Protein AF-A0A4W5KU60-F1 (afdb_monomer_lite)

Structure (mmCIF, N/CA/C/O backbone):
data_AF-A0A4W5KU60-F1
#
_entry.id   AF-A0A4W5KU60-F1
#
loop_
_atom_site.group_PDB
_atom_site.id
_atom_site.type_symbol
_atom_site.label_atom_id
_atom_site.label_alt_id
_atom_site.label_comp_id
_atom_site.label_asym_id
_atom_site.label_entity_id
_atom_site.label_seq_id
_atom_site.pdbx_PDB_ins_code
_atom_site.Cartn_x
_atom_site.Cartn_y
_atom_site.Cartn_z
_atom_site.occupancy
_atom_site.B_iso_or_equiv
_atom_site.auth_seq_id
_atom_site.auth_comp_id
_atom_site.auth_asym_id
_atom_site.auth_atom_id
_atom_site.pdbx_PDB_model_num
ATOM 1 N N . MET A 1 1 ? 4.172 -3.490 6.332 1.00 83.25 1 MET A N 1
ATOM 2 C CA . MET A 1 1 ? 3.988 -4.500 5.262 1.00 83.25 1 MET A CA 1
ATOM 3 C C . MET A 1 1 ? 3.563 -3.880 3.931 1.00 83.25 1 MET A C 1
ATOM 5 O O . MET A 1 1 ? 4.315 -4.035 2.981 1.00 83.25 1 MET A O 1
ATOM 9 N N . ALA A 1 2 ? 2.456 -3.124 3.850 1.00 94.06 2 ALA A N 1
ATOM 10 C CA . ALA A 1 2 ? 2.002 -2.484 2.600 1.00 94.06 2 ALA A CA 1
ATOM 11 C C . ALA A 1 2 ? 3.080 -1.632 1.898 1.00 94.06 2 ALA A C 1
ATOM 13 O O . ALA A 1 2 ? 3.317 -1.804 0.709 1.00 94.06 2 ALA A O 1
ATOM 14 N N . GLY A 1 3 ? 3.812 -0.795 2.645 1.00 94.88 3 GLY A N 1
ATOM 15 C CA . GLY A 1 3 ? 4.898 0.020 2.080 1.00 94.88 3 GLY A CA 1
ATOM 16 C C . GLY A 1 3 ? 6.063 -0.793 1.495 1.00 94.88 3 GLY A C 1
ATOM 17 O O . GLY A 1 3 ? 6.658 -0.389 0.504 1.00 94.88 3 GLY A O 1
ATOM 18 N N . ILE A 1 4 ? 6.357 -1.976 2.045 1.00 96.12 4 ILE A N 1
ATOM 19 C CA . ILE A 1 4 ? 7.393 -2.864 1.490 1.00 96.12 4 ILE A CA 1
ATOM 20 C C . ILE A 1 4 ? 6.915 -3.435 0.150 1.00 96.12 4 ILE A C 1
ATOM 22 O O . ILE A 1 4 ? 7.642 -3.363 -0.839 1.00 96.12 4 ILE A O 1
ATOM 26 N N . ALA A 1 5 ? 5.676 -3.939 0.098 1.00 95.81 5 ALA A N 1
ATOM 27 C CA . ALA A 1 5 ? 5.070 -4.428 -1.141 1.00 95.81 5 ALA A CA 1
ATOM 28 C C . ALA A 1 5 ? 4.993 -3.324 -2.211 1.00 95.81 5 ALA A C 1
ATOM 30 O O . ALA A 1 5 ? 5.322 -3.561 -3.372 1.00 95.81 5 ALA A O 1
ATOM 31 N N . GLN A 1 6 ? 4.651 -2.099 -1.802 1.00 96.75 6 GLN A N 1
ATOM 32 C CA . GLN A 1 6 ? 4.605 -0.937 -2.682 1.00 96.75 6 GLN A CA 1
ATOM 33 C C . GLN A 1 6 ? 5.978 -0.619 -3.274 1.00 96.75 6 GLN A C 1
ATOM 35 O O . GLN A 1 6 ? 6.086 -0.457 -4.483 1.00 96.75 6 GLN A O 1
ATOM 40 N N . VAL A 1 7 ? 7.037 -0.560 -2.463 1.00 95.88 7 VAL A N 1
ATOM 41 C CA . VAL A 1 7 ? 8.388 -0.257 -2.963 1.00 95.88 7 VAL A CA 1
ATOM 42 C C . VAL A 1 7 ? 8.873 -1.321 -3.952 1.00 95.88 7 VAL A C 1
ATOM 44 O O . VAL A 1 7 ? 9.493 -0.974 -4.957 1.00 95.88 7 VAL A O 1
ATOM 47 N N . ILE A 1 8 ? 8.573 -2.600 -3.712 1.00 96.25 8 ILE A N 1
ATOM 48 C CA . ILE A 1 8 ? 8.905 -3.688 -4.646 1.00 96.25 8 ILE A CA 1
ATOM 49 C C . ILE A 1 8 ? 8.153 -3.506 -5.972 1.00 96.25 8 ILE A C 1
ATOM 51 O O . ILE A 1 8 ? 8.772 -3.530 -7.037 1.00 96.25 8 ILE A O 1
ATOM 55 N N . TYR A 1 9 ? 6.841 -3.262 -5.912 1.00 96.12 9 TYR A N 1
ATOM 56 C CA . TYR A 1 9 ? 6.009 -3.054 -7.097 1.00 96.12 9 TYR A CA 1
ATOM 57 C C . TYR A 1 9 ? 6.409 -1.797 -7.888 1.00 96.12 9 TYR A C 1
ATOM 59 O O . TYR A 1 9 ? 6.516 -1.833 -9.110 1.00 96.12 9 TYR A O 1
ATOM 67 N N . VAL A 1 10 ? 6.728 -0.693 -7.209 1.00 97.38 10 VAL A N 1
ATOM 68 C CA . VAL A 1 10 ? 7.198 0.542 -7.856 1.00 97.38 10 VAL A CA 1
ATOM 69 C C . VAL A 1 10 ? 8.527 0.314 -8.574 1.00 97.38 10 VAL A C 1
ATOM 71 O O . V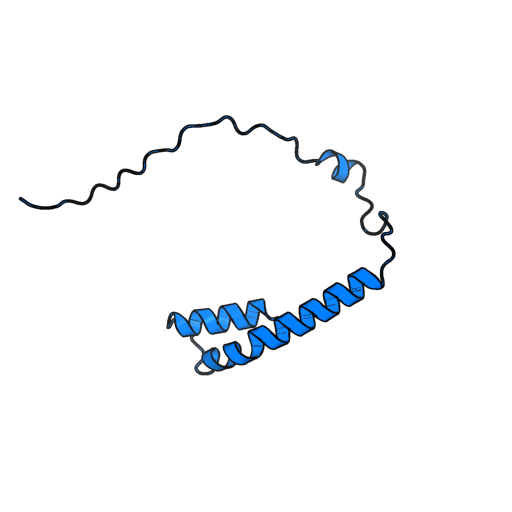AL A 1 10 ? 8.685 0.753 -9.710 1.00 97.38 10 VAL A O 1
ATOM 74 N N . ARG A 1 11 ? 9.473 -0.423 -7.975 1.00 96.50 11 ARG A N 1
ATOM 75 C CA . ARG A 1 11 ? 10.718 -0.786 -8.674 1.00 96.50 11 ARG A CA 1
ATOM 76 C C . ARG A 1 11 ? 10.456 -1.624 -9.921 1.00 96.50 11 ARG A C 1
ATOM 78 O O . ARG A 1 11 ? 11.177 -1.454 -10.899 1.00 96.50 11 ARG A O 1
ATOM 85 N N . HIS A 1 12 ? 9.438 -2.486 -9.905 1.00 96.25 12 HIS A N 1
ATOM 86 C CA . HIS A 1 12 ? 9.025 -3.235 -11.090 1.00 96.25 12 HIS A CA 1
ATOM 87 C C . HIS A 1 12 ? 8.529 -2.308 -12.206 1.00 96.25 12 HIS A C 1
ATOM 89 O O . HIS A 1 12 ? 9.001 -2.433 -13.332 1.00 96.25 12 HIS A 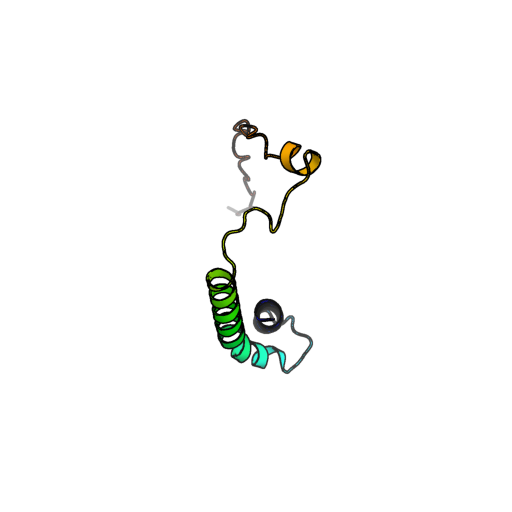O 1
ATOM 95 N N . LEU A 1 13 ? 7.671 -1.332 -11.889 1.00 96.31 13 LEU A N 1
ATOM 96 C CA . LEU A 1 13 ? 7.202 -0.334 -12.862 1.00 96.31 13 LEU A CA 1
ATOM 97 C C . LEU A 1 13 ? 8.343 0.515 -13.444 1.00 96.31 13 LEU A C 1
ATOM 99 O O . LEU A 1 13 ? 8.294 0.896 -14.607 1.00 96.31 13 LEU A O 1
ATOM 103 N N . LEU A 1 14 ? 9.383 0.780 -12.650 1.00 96.81 14 LEU A N 1
ATOM 104 C CA . LEU A 1 14 ? 10.586 1.501 -13.081 1.00 96.81 14 LEU A CA 1
ATOM 105 C C . LEU A 1 14 ? 11.604 0.619 -13.828 1.00 96.81 14 LEU A C 1
ATOM 107 O O . LEU A 1 14 ? 12.681 1.101 -14.171 1.00 96.81 14 LEU A O 1
ATOM 111 N N . GLY A 1 15 ? 11.323 -0.673 -14.029 1.00 94.75 15 GLY A N 1
ATOM 112 C CA . GLY A 1 15 ? 12.257 -1.610 -14.663 1.00 94.75 15 GLY A CA 1
ATOM 113 C C . GLY A 1 15 ? 13.505 -1.928 -13.827 1.00 94.75 15 GLY A C 1
ATOM 114 O O . GLY A 1 15 ? 14.450 -2.517 -14.339 1.00 94.75 15 GLY A O 1
ATOM 115 N N . ASN A 1 16 ? 13.518 -1.568 -12.539 1.00 94.69 16 ASN A N 1
ATOM 116 C CA . ASN A 1 16 ? 14.635 -1.760 -11.603 1.00 94.69 16 ASN A CA 1
ATOM 117 C C . ASN A 1 16 ? 14.332 -2.839 -10.542 1.00 94.69 16 ASN A C 1
ATOM 119 O O . ASN A 1 16 ? 14.811 -2.791 -9.405 1.00 94.69 16 ASN A O 1
ATOM 123 N N . ALA A 1 17 ? 13.462 -3.791 -10.871 1.00 93.25 17 ALA A N 1
ATOM 124 C CA . ALA A 1 17 ? 13.209 -4.947 -10.023 1.00 93.25 17 ALA A CA 1
ATOM 125 C C . ALA A 1 17 ? 14.081 -6.124 -10.465 1.00 93.25 17 ALA A C 1
ATOM 127 O O . ALA A 1 17 ? 13.982 -6.581 -11.599 1.00 93.25 17 ALA A O 1
ATOM 128 N N . SER A 1 18 ? 14.888 -6.659 -9.547 1.00 88.69 18 SER A N 1
ATOM 129 C CA . SER A 1 18 ? 15.695 -7.861 -9.802 1.00 88.69 18 SER A CA 1
ATOM 130 C C . SER A 1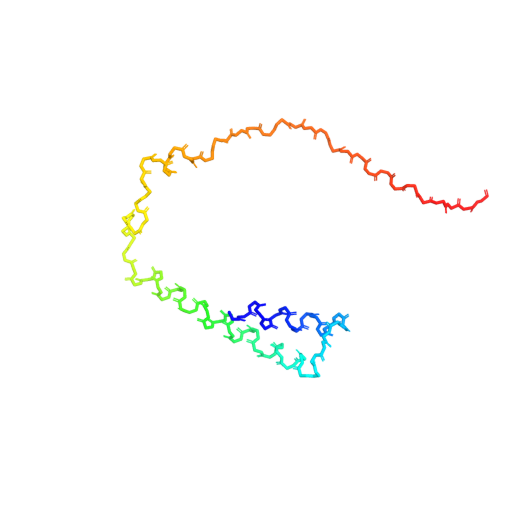 18 ? 14.873 -9.153 -9.789 1.00 88.69 18 SER A C 1
ATOM 132 O O . SER A 1 18 ? 15.312 -10.164 -10.326 1.00 88.69 18 SER A O 1
ATOM 134 N N . ALA A 1 19 ? 13.697 -9.143 -9.152 1.00 90.44 19 ALA A N 1
ATOM 135 C CA . ALA A 1 19 ? 12.859 -10.325 -8.994 1.00 90.44 19 ALA A CA 1
ATOM 136 C C . ALA A 1 19 ? 11.748 -10.373 -10.066 1.00 90.44 19 ALA A C 1
ATOM 138 O O . ALA A 1 19 ? 11.008 -9.395 -10.212 1.00 90.44 19 ALA A O 1
ATOM 139 N N . PRO A 1 20 ? 11.560 -11.506 -10.773 1.00 91.38 20 PRO A N 1
ATOM 140 C CA . PRO A 1 20 ? 10.574 -11.627 -11.854 1.00 91.38 20 PRO A CA 1
ATOM 141 C C . PRO A 1 20 ? 9.123 -11.570 -11.356 1.00 91.38 20 PRO A C 1
ATOM 143 O O . PRO A 1 20 ? 8.215 -11.228 -12.107 1.00 91.38 20 PRO A O 1
ATOM 146 N N . ASN A 1 21 ? 8.894 -11.869 -10.077 1.00 95.12 21 ASN A N 1
ATOM 147 C CA . ASN A 1 21 ? 7.583 -11.807 -9.439 1.00 95.12 21 ASN A CA 1
ATOM 148 C C . ASN A 1 21 ? 7.271 -10.439 -8.807 1.00 95.12 21 ASN A C 1
ATOM 150 O O . ASN A 1 21 ? 6.244 -10.303 -8.147 1.00 95.12 21 ASN A O 1
ATOM 154 N N . ALA A 1 22 ? 8.119 -9.419 -8.984 1.00 95.19 22 ALA A N 1
ATOM 155 C CA . ALA A 1 22 ? 7.910 -8.105 -8.370 1.00 95.19 22 ALA A CA 1
ATOM 156 C C . ALA A 1 22 ? 6.592 -7.428 -8.807 1.00 95.19 22 ALA A C 1
ATOM 158 O O . ALA A 1 22 ? 6.012 -6.666 -8.035 1.00 95.19 22 ALA A O 1
ATOM 159 N N . SER A 1 23 ? 6.066 -7.770 -9.989 1.00 95.62 23 SER A N 1
ATOM 160 C CA . SER A 1 23 ? 4.741 -7.349 -10.467 1.00 95.62 23 SER A CA 1
ATOM 161 C C . SER A 1 23 ? 3.590 -7.821 -9.571 1.00 95.62 23 SER A C 1
ATOM 163 O O . SER A 1 23 ? 2.603 -7.108 -9.394 1.00 95.62 23 SER A O 1
ATOM 165 N N . GLN A 1 24 ? 3.722 -9.000 -8.958 1.00 97.00 24 GLN A N 1
ATOM 166 C CA . GLN A 1 24 ? 2.667 -9.627 -8.158 1.00 97.00 24 GLN A CA 1
ATOM 167 C C . GLN A 1 24 ? 2.420 -8.876 -6.844 1.00 97.00 24 GLN A C 1
ATOM 169 O O . GLN A 1 24 ? 1.304 -8.888 -6.328 1.00 97.00 24 GLN A O 1
ATOM 174 N N . PHE A 1 25 ? 3.428 -8.159 -6.333 1.00 96.19 25 PHE A N 1
ATOM 175 C CA . PHE A 1 25 ? 3.313 -7.391 -5.091 1.00 96.19 25 PHE A CA 1
ATOM 176 C C . PHE A 1 25 ? 2.308 -6.239 -5.190 1.00 96.19 25 PHE A C 1
ATOM 178 O O . PHE A 1 25 ? 1.759 -5.850 -4.160 1.00 96.19 25 PHE A O 1
ATOM 185 N N . GLY A 1 26 ? 2.003 -5.746 -6.399 1.00 95.00 26 GLY A N 1
ATOM 186 C CA . GLY A 1 26 ? 0.966 -4.733 -6.617 1.00 95.00 26 GLY A CA 1
ATOM 187 C C . GLY A 1 26 ? -0.409 -5.175 -6.107 1.00 95.00 26 GLY A C 1
ATOM 188 O O . GLY A 1 26 ? -1.118 -4.383 -5.495 1.00 95.00 26 GLY A O 1
ATOM 189 N N . GLN A 1 27 ? -0.729 -6.468 -6.240 1.00 97.19 27 GLN A N 1
ATOM 190 C CA . GLN A 1 27 ? -1.998 -7.049 -5.779 1.00 97.19 27 GLN A CA 1
ATOM 191 C C . GLN A 1 27 ? -2.103 -7.134 -4.249 1.00 97.19 27 GLN A C 1
ATOM 193 O O . GLN A 1 27 ? -3.187 -7.307 -3.703 1.00 97.19 27 GLN A O 1
ATOM 198 N N . SER A 1 28 ? -0.980 -7.028 -3.533 1.00 96.62 28 SER A N 1
ATOM 199 C CA . SER A 1 28 ? -0.948 -7.103 -2.068 1.00 96.62 28 SER A CA 1
ATOM 200 C C . SER A 1 28 ? -0.971 -5.733 -1.387 1.00 96.62 28 SER A C 1
ATOM 202 O O . SER A 1 28 ? -1.226 -5.673 -0.187 1.00 96.62 28 SER A O 1
ATOM 204 N N . VAL A 1 29 ? -0.702 -4.635 -2.106 1.00 96.38 29 VAL A N 1
ATOM 205 C CA . VAL A 1 29 ? -0.542 -3.300 -1.497 1.00 96.38 29 VAL A CA 1
ATOM 206 C C . VAL A 1 29 ? -1.830 -2.832 -0.825 1.00 96.38 29 VAL A C 1
ATOM 208 O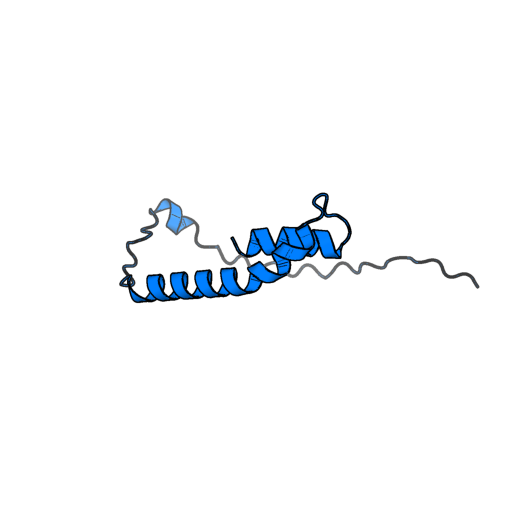 O . VAL A 1 29 ? -1.812 -2.500 0.360 1.00 96.38 29 VAL A O 1
ATOM 211 N N . GLU A 1 30 ? -2.938 -2.827 -1.564 1.00 97.25 30 GLU A N 1
ATOM 212 C CA . GLU A 1 30 ? -4.225 -2.340 -1.066 1.00 97.25 30 GLU A CA 1
ATOM 213 C C . GLU A 1 30 ? -4.781 -3.202 0.082 1.00 97.25 30 GLU A C 1
ATOM 215 O O . GLU A 1 30 ? -5.056 -2.634 1.143 1.00 97.25 30 GLU A O 1
ATOM 220 N N . PRO A 1 31 ? -4.858 -4.545 -0.025 1.00 97.75 31 PRO A N 1
ATOM 221 C CA . PRO A 1 31 ? -5.333 -5.375 1.083 1.00 97.75 31 PRO A CA 1
ATOM 222 C C . PRO A 1 31 ? -4.502 -5.197 2.360 1.00 97.75 31 PRO A C 1
ATOM 224 O O . PRO A 1 31 ? -5.046 -5.087 3.458 1.00 97.75 31 PRO A O 1
ATOM 227 N N . LEU A 1 32 ? -3.171 -5.107 2.233 1.00 97.81 32 LEU A N 1
ATOM 228 C CA . LEU A 1 32 ? -2.293 -4.881 3.383 1.00 97.81 32 LEU A CA 1
ATOM 229 C C . LEU A 1 32 ? -2.486 -3.491 4.001 1.00 97.81 32 LEU A C 1
ATOM 231 O O . LEU A 1 32 ? -2.337 -3.346 5.216 1.00 97.81 32 LEU A O 1
ATOM 235 N N . ALA A 1 33 ? -2.788 -2.472 3.193 1.00 97.50 33 ALA A N 1
ATOM 236 C CA . ALA A 1 33 ? -3.084 -1.131 3.686 1.00 97.50 33 ALA A CA 1
ATOM 237 C C . ALA A 1 33 ? -4.420 -1.100 4.442 1.00 97.50 33 ALA A C 1
ATOM 239 O O . ALA A 1 33 ? -4.484 -0.544 5.536 1.00 97.50 33 ALA A O 1
ATOM 240 N N . GLN A 1 34 ? -5.451 -1.761 3.911 1.00 98.19 34 GLN A N 1
ATOM 241 C CA . GLN A 1 34 ? -6.768 -1.857 4.545 1.00 98.19 34 GLN A CA 1
ATOM 242 C C . GLN A 1 34 ? -6.709 -2.599 5.886 1.00 98.19 34 GLN A C 1
ATOM 244 O O . GLN A 1 34 ? -7.229 -2.102 6.882 1.00 98.19 34 GLN A O 1
ATOM 249 N N . VAL A 1 35 ? -6.025 -3.747 5.951 1.00 97.44 35 VAL A N 1
ATOM 250 C CA . VAL A 1 35 ? -5.832 -4.478 7.217 1.00 97.44 35 VAL A CA 1
ATOM 251 C C . VAL A 1 35 ? -5.052 -3.626 8.222 1.00 97.44 35 VAL A C 1
ATOM 253 O O . VAL A 1 35 ? -5.424 -3.554 9.391 1.00 97.44 35 VAL A O 1
ATOM 256 N N . GLY A 1 36 ? -4.001 -2.932 7.771 1.00 95.81 36 GLY A N 1
ATOM 257 C CA . GLY A 1 36 ? -3.248 -2.003 8.615 1.00 95.81 36 GLY A CA 1
ATOM 258 C C . GLY A 1 36 ? -4.120 -0.882 9.189 1.00 95.81 36 GLY A C 1
ATOM 259 O O . GLY A 1 36 ? -4.010 -0.579 10.376 1.00 95.81 36 GLY A O 1
ATOM 260 N N . LEU A 1 37 ? -5.017 -0.317 8.376 1.00 95.75 37 LEU A N 1
ATOM 261 C CA . LEU A 1 37 ? -5.974 0.702 8.805 1.00 95.75 37 LEU A CA 1
ATOM 262 C C . LEU A 1 37 ? -6.959 0.154 9.844 1.00 95.75 37 LEU A C 1
ATOM 264 O O . LEU A 1 37 ? -7.120 0.759 10.898 1.00 95.75 37 LEU A O 1
ATOM 268 N N . GLN A 1 38 ? -7.559 -1.013 9.597 1.00 95.88 38 GLN A N 1
ATOM 269 C CA . GLN A 1 38 ? -8.489 -1.638 10.544 1.00 95.88 38 GLN A CA 1
ATOM 270 C C . GLN A 1 38 ? -7.834 -1.905 11.905 1.00 95.88 38 GLN A C 1
ATOM 272 O O . GLN A 1 38 ? -8.446 -1.664 12.948 1.00 95.88 38 GLN A O 1
ATOM 277 N N . ILE A 1 39 ? -6.579 -2.368 11.911 1.00 94.25 39 ILE A N 1
ATOM 278 C CA . ILE A 1 39 ? -5.808 -2.572 13.144 1.00 94.25 39 ILE A CA 1
ATOM 279 C C . ILE A 1 39 ? -5.569 -1.234 13.850 1.00 94.25 39 ILE A C 1
ATOM 281 O O . ILE A 1 39 ? -5.803 -1.135 15.054 1.00 94.25 39 ILE A O 1
ATOM 285 N N . ALA A 1 40 ? -5.135 -0.205 13.118 1.00 91.00 40 ALA A N 1
ATOM 286 C CA . ALA A 1 40 ? -4.886 1.119 13.681 1.00 91.00 40 ALA A CA 1
ATOM 287 C C . ALA A 1 40 ? -6.153 1.716 14.312 1.00 91.00 40 ALA A C 1
ATOM 289 O O . ALA A 1 40 ? -6.118 2.138 15.465 1.00 91.00 40 ALA A O 1
ATOM 290 N N . GLU A 1 41 ? -7.285 1.672 13.607 1.00 91.62 41 GLU A N 1
ATOM 291 C CA . GLU A 1 41 ? -8.575 2.135 14.126 1.00 91.62 41 GLU A CA 1
ATOM 292 C C . GLU A 1 41 ? -9.029 1.341 15.355 1.00 91.62 41 GLU A C 1
ATOM 294 O O . GLU A 1 41 ? -9.537 1.923 16.315 1.00 91.62 41 GLU A O 1
ATOM 299 N N . SER A 1 42 ? -8.830 0.020 15.350 1.00 90.12 42 SER A N 1
ATOM 300 C CA . SER A 1 42 ? -9.177 -0.840 16.488 1.00 90.12 42 SER A CA 1
ATOM 301 C C . SER A 1 42 ? -8.361 -0.477 17.729 1.00 90.12 42 SER A C 1
ATOM 303 O O . SER A 1 42 ? -8.928 -0.331 18.810 1.00 90.12 42 SER A O 1
ATOM 305 N N . LEU A 1 43 ? -7.053 -0.249 17.568 1.00 85.44 43 LEU A N 1
ATOM 306 C CA . LEU A 1 43 ? -6.167 0.194 18.648 1.00 85.44 43 LEU A CA 1
ATOM 307 C C . LEU A 1 43 ? -6.537 1.592 19.158 1.00 85.44 43 LEU A C 1
ATOM 309 O O . LEU A 1 43 ? -6.553 1.819 20.367 1.00 85.44 43 LEU A O 1
ATOM 313 N N . SER A 1 44 ? -6.880 2.519 18.259 1.00 80.06 44 SER A N 1
ATOM 314 C CA . SER A 1 44 ? -7.330 3.865 18.634 1.00 80.06 44 SER A CA 1
ATOM 315 C C . SER A 1 44 ? -8.644 3.863 19.418 1.00 80.06 44 SER A C 1
ATOM 317 O O . SER A 1 44 ? -8.860 4.762 20.224 1.00 80.06 44 SER A O 1
ATOM 319 N N . ARG A 1 45 ? -9.521 2.873 19.203 1.00 76.50 45 ARG A N 1
ATOM 320 C CA . ARG A 1 45 ? -10.781 2.726 19.952 1.00 76.50 45 ARG A CA 1
ATOM 321 C C . ARG A 1 45 ? -10.613 1.972 21.272 1.00 76.50 45 ARG A C 1
ATOM 323 O O . ARG A 1 45 ? -11.383 2.217 22.194 1.00 76.50 45 ARG A O 1
ATOM 330 N N . SER A 1 46 ? -9.654 1.048 21.369 1.00 63.84 46 SER A N 1
ATOM 331 C CA . SER A 1 46 ? -9.470 0.203 22.558 1.00 63.84 46 SER A CA 1
ATOM 332 C C . SER A 1 46 ? -8.625 0.842 23.658 1.00 63.84 46 SER A C 1
ATOM 334 O O . SER A 1 46 ? -8.697 0.413 24.805 1.00 63.84 46 SER A O 1
ATOM 336 N N . VAL A 1 47 ? -7.786 1.819 23.319 1.00 62.66 47 VAL A N 1
ATOM 337 C CA . VAL A 1 47 ? -6.928 2.512 24.282 1.00 62.66 47 VAL A CA 1
ATOM 338 C C . VAL A 1 47 ? -7.680 3.755 24.771 1.00 62.66 47 VAL A C 1
ATOM 340 O O . VAL A 1 47 ? -7.922 4.655 23.963 1.00 62.66 47 VAL A O 1
ATOM 343 N N . PRO A 1 48 ? -8.061 3.855 26.064 1.00 61.81 48 PRO A N 1
ATOM 344 C CA . PRO A 1 48 ? -8.425 5.146 26.635 1.00 61.81 48 PRO A CA 1
ATOM 345 C C . PRO A 1 48 ? -7.281 6.107 26.336 1.00 61.81 48 PRO A C 1
ATOM 347 O O . PRO A 1 48 ? -6.124 5.694 26.407 1.00 61.81 48 PRO A O 1
ATOM 350 N N . ALA A 1 49 ? -7.572 7.362 26.000 1.00 63.28 49 ALA A N 1
ATOM 351 C CA . ALA A 1 49 ? -6.555 8.394 25.819 1.00 63.28 49 ALA A CA 1
ATOM 352 C C . ALA A 1 49 ? -5.877 8.727 27.165 1.00 63.28 49 ALA A C 1
ATOM 354 O O . ALA A 1 49 ? -5.970 9.837 27.681 1.00 63.28 49 ALA A O 1
ATOM 355 N N . ASP A 1 50 ? -5.211 7.749 27.771 1.00 60.09 50 ASP A N 1
ATOM 356 C CA . ASP A 1 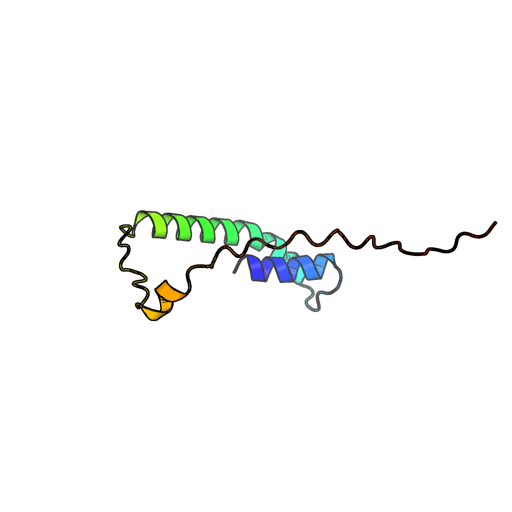50 ? -4.322 7.933 28.889 1.00 60.09 50 ASP A CA 1
ATOM 357 C C . ASP A 1 50 ? -3.095 8.640 28.327 1.00 60.09 50 ASP A C 1
ATOM 359 O O . ASP A 1 50 ? -2.186 8.033 27.756 1.00 60.09 50 ASP A O 1
ATOM 363 N N . ALA A 1 51 ? -3.045 9.955 28.537 1.00 57.56 51 ALA A N 1
ATOM 364 C CA . ALA A 1 51 ? -1.891 10.814 28.261 1.00 57.56 51 ALA A CA 1
ATOM 365 C C . ALA A 1 51 ? -0.593 10.352 28.969 1.00 57.56 51 ALA A C 1
ATOM 367 O O . ALA A 1 51 ? 0.458 10.975 28.845 1.00 57.56 51 ALA A O 1
ATOM 368 N N . ARG A 1 52 ? -0.659 9.251 29.726 1.00 59.12 52 ARG A N 1
ATOM 369 C CA . ARG A 1 52 ? 0.442 8.583 30.414 1.00 59.12 52 ARG A CA 1
ATOM 370 C C . ARG A 1 52 ? 1.154 7.521 29.577 1.00 59.12 52 ARG A C 1
ATOM 372 O O . ARG A 1 52 ? 2.236 7.111 29.987 1.00 59.12 52 ARG A O 1
ATOM 379 N N . LEU A 1 53 ? 0.608 7.097 28.428 1.00 62.78 53 LEU A N 1
ATOM 380 C CA . LEU A 1 53 ? 1.241 6.065 27.587 1.00 62.78 53 LEU A CA 1
ATOM 381 C C . LEU A 1 53 ? 2.636 6.490 27.093 1.00 62.78 53 LEU A C 1
ATOM 383 O O . LEU A 1 53 ? 3.528 5.661 26.939 1.00 62.78 53 LEU A O 1
ATOM 387 N N . PHE A 1 54 ? 2.828 7.798 26.916 1.00 66.69 54 PHE A N 1
ATOM 388 C CA . PHE A 1 54 ? 4.115 8.425 26.638 1.00 66.69 54 PHE A CA 1
ATOM 389 C C . PHE A 1 54 ? 4.320 9.609 27.579 1.00 66.69 54 PHE A C 1
ATOM 391 O O . PHE A 1 54 ? 4.298 10.767 27.160 1.00 66.69 54 PHE A O 1
ATOM 398 N N . LEU A 1 55 ? 4.508 9.335 28.872 1.00 66.81 55 LEU A N 1
ATOM 399 C CA . LEU A 1 55 ? 4.924 10.377 29.804 1.00 66.81 55 LEU A CA 1
ATOM 400 C C . LEU A 1 55 ? 6.362 10.795 29.458 1.00 66.81 55 LEU A C 1
ATOM 402 O O . LEU A 1 55 ? 7.335 10.168 29.878 1.00 66.81 55 LEU A O 1
ATOM 406 N N . GLN A 1 56 ? 6.504 11.834 28.636 1.00 70.94 56 GLN A N 1
ATOM 407 C CA . GLN A 1 56 ? 7.806 12.434 28.383 1.00 70.94 56 GLN A CA 1
ATOM 408 C C . GLN A 1 56 ? 8.377 12.925 29.712 1.00 70.94 56 GLN A C 1
ATOM 410 O O . GLN A 1 56 ? 7.724 13.652 30.461 1.00 70.94 56 GLN A O 1
ATOM 415 N N . THR A 1 57 ? 9.613 12.533 30.010 1.00 73.75 57 THR A N 1
ATOM 416 C CA . THR A 1 57 ? 10.332 13.088 31.158 1.00 73.75 57 THR A CA 1
ATOM 417 C C . THR A 1 57 ? 10.515 14.594 30.960 1.00 73.75 57 THR A C 1
ATOM 419 O O . THR A 1 57 ? 10.442 15.095 29.836 1.00 73.75 57 THR A O 1
ATOM 422 N N . ALA A 1 58 ? 10.817 15.331 32.030 1.00 68.62 58 ALA A N 1
ATOM 423 C CA . ALA A 1 58 ? 11.070 16.772 31.944 1.00 68.62 58 ALA A CA 1
ATOM 424 C C . ALA A 1 58 ? 12.096 17.147 30.846 1.00 68.62 58 ALA A C 1
ATOM 426 O O . ALA A 1 58 ? 11.969 18.189 30.209 1.00 68.62 58 ALA A O 1
ATOM 427 N N . LYS A 1 59 ? 13.064 16.263 30.551 1.00 72.25 59 LYS A N 1
ATOM 428 C CA . LYS A 1 59 ? 14.002 16.436 29.428 1.00 72.25 59 LYS A CA 1
ATOM 429 C C . LYS A 1 59 ? 13.350 16.342 28.043 1.00 72.25 59 LYS A C 1
ATOM 431 O O . LYS A 1 59 ? 13.769 17.064 27.148 1.00 72.25 59 LYS A O 1
ATOM 436 N N . GLY A 1 60 ? 12.359 15.471 27.854 1.00 69.69 60 GLY A N 1
ATOM 437 C CA . GLY A 1 60 ? 11.626 15.339 26.588 1.00 69.69 60 GLY A CA 1
ATOM 438 C C . GLY A 1 60 ? 10.669 16.507 26.330 1.00 69.69 60 GLY A C 1
ATOM 439 O O . GLY A 1 60 ? 10.532 16.942 25.193 1.00 69.69 60 GLY A O 1
ATOM 440 N N . GLN A 1 61 ? 10.082 17.067 27.392 1.00 63.66 61 GLN A N 1
ATOM 441 C CA . GLN A 1 61 ? 9.203 18.245 27.330 1.00 63.66 61 GLN A CA 1
ATOM 442 C C . GLN A 1 61 ? 9.958 19.541 26.999 1.00 63.66 61 GLN A C 1
ATOM 444 O O . GLN A 1 61 ? 9.422 20.418 26.326 1.00 63.66 61 GLN A O 1
ATOM 449 N N . ALA A 1 62 ? 11.218 19.656 27.431 1.00 63.78 62 ALA A N 1
ATOM 450 C CA . ALA A 1 62 ? 12.078 20.795 27.103 1.00 63.78 62 ALA A CA 1
ATOM 451 C C . ALA A 1 62 ? 12.403 20.898 25.597 1.00 63.78 62 ALA A C 1
ATOM 453 O O . ALA A 1 62 ? 12.868 21.938 25.140 1.00 63.78 62 ALA A O 1
ATOM 454 N N . HIS A 1 63 ? 12.129 19.837 24.831 1.00 51.69 63 HIS A N 1
ATOM 455 C CA . HIS A 1 63 ? 12.233 19.786 23.375 1.00 51.69 63 HIS A CA 1
ATOM 456 C C . HIS A 1 63 ? 10.870 20.008 22.693 1.00 51.69 63 HIS A C 1
ATOM 458 O O . HIS A 1 63 ? 10.572 19.416 21.657 1.00 51.69 63 HIS A O 1
ATOM 464 N N . ALA A 1 64 ? 10.018 20.876 23.248 1.00 54.41 64 ALA A N 1
ATOM 465 C CA . ALA A 1 64 ? 8.986 21.512 22.437 1.00 54.41 64 ALA A CA 1
ATOM 466 C C . ALA A 1 64 ? 9.680 22.198 21.243 1.00 54.41 64 ALA A C 1
ATOM 468 O O . ALA A 1 64 ? 10.729 22.821 21.445 1.00 54.41 64 ALA A O 1
ATOM 469 N N . PRO A 1 65 ? 9.159 22.095 20.006 1.00 48.62 65 PRO A N 1
ATOM 470 C CA . PRO A 1 65 ? 9.734 22.832 18.901 1.00 48.62 65 PRO A CA 1
ATOM 471 C C . PRO A 1 65 ? 9.564 24.306 19.242 1.00 48.62 65 PRO A C 1
ATOM 473 O O . PRO A 1 65 ? 8.456 24.842 19.202 1.00 48.62 65 PRO A O 1
ATOM 476 N N . LEU A 1 66 ? 10.662 24.955 19.629 1.00 51.50 66 LEU A N 1
ATOM 477 C CA . LEU A 1 66 ? 10.748 26.400 19.602 1.00 51.50 66 LEU A CA 1
ATOM 478 C C . LEU A 1 66 ? 10.361 26.776 18.179 1.00 51.50 66 LEU A C 1
ATOM 480 O O . LEU A 1 66 ? 11.075 26.443 17.232 1.00 51.50 66 LEU A O 1
ATOM 484 N N . GLY A 1 67 ? 9.186 27.388 18.039 1.00 52.38 67 GLY A N 1
ATOM 485 C CA . GLY A 1 67 ? 8.746 28.030 16.817 1.00 52.38 67 GLY A CA 1
ATOM 486 C C . GLY A 1 67 ? 9.737 29.132 16.494 1.00 52.38 67 GLY A C 1
ATOM 487 O O . GLY A 1 67 ? 9.520 30.297 16.813 1.00 52.38 67 GLY A O 1
ATOM 488 N N . HIS A 1 68 ? 10.860 28.756 15.896 1.00 47.19 68 HIS A N 1
ATOM 489 C CA . HIS A 1 68 ? 11.746 29.702 15.279 1.00 47.19 68 HIS A CA 1
ATOM 490 C C . HIS A 1 68 ? 11.069 30.052 13.966 1.00 47.19 68 HIS A C 1
ATOM 492 O O . HIS A 1 68 ? 11.057 29.258 13.025 1.00 47.19 68 HIS A O 1
ATOM 498 N N . ARG A 1 69 ? 10.447 31.237 13.943 1.00 48.69 69 ARG A N 1
ATOM 499 C CA . ARG A 1 69 ? 10.158 31.963 12.709 1.00 48.69 69 ARG A CA 1
ATOM 500 C C . ARG A 1 69 ? 11.351 31.756 11.784 1.00 48.69 69 ARG A C 1
ATOM 502 O O . ARG A 1 69 ? 12.459 32.205 12.088 1.00 48.69 69 ARG A O 1
ATOM 509 N N . VAL A 1 70 ? 11.132 31.009 10.710 1.00 42.75 70 VAL A N 1
ATOM 510 C CA . VAL A 1 70 ? 12.088 30.940 9.618 1.00 42.75 70 VAL A CA 1
ATOM 511 C C . VAL A 1 70 ? 12.110 32.356 9.066 1.00 42.75 70 VAL A C 1
ATOM 513 O O . VAL A 1 70 ? 11.078 32.884 8.655 1.00 42.75 70 VAL A O 1
ATOM 516 N N . HIS A 1 71 ? 13.257 33.011 9.199 1.00 37.34 71 HIS A N 1
ATOM 517 C CA . HIS A 1 71 ? 13.535 34.248 8.495 1.00 37.34 71 HIS A CA 1
ATOM 518 C C . HIS A 1 71 ? 13.282 33.954 7.015 1.00 37.34 71 HIS A C 1
ATOM 520 O O . HIS A 1 71 ? 13.850 33.006 6.476 1.00 37.34 71 HIS A O 1
ATOM 526 N N . GLU A 1 72 ? 12.375 34.704 6.399 1.00 48.03 72 GLU A N 1
ATOM 527 C CA . GLU A 1 72 ? 12.087 34.625 4.974 1.00 48.03 72 GLU A CA 1
ATOM 528 C C . GLU A 1 72 ? 13.368 34.993 4.216 1.00 48.03 72 GLU A C 1
ATOM 530 O O . GLU A 1 72 ? 13.697 36.162 4.040 1.00 48.03 72 GLU A O 1
ATOM 535 N N . THR A 1 73 ? 14.160 33.991 3.839 1.00 40.91 73 THR A N 1
ATOM 536 C CA . THR A 1 73 ? 15.227 34.159 2.858 1.00 40.91 73 THR A CA 1
ATOM 537 C C . THR A 1 73 ? 14.628 33.859 1.499 1.00 40.91 73 THR A C 1
ATOM 539 O O . THR A 1 73 ? 14.164 32.743 1.257 1.00 40.91 73 THR A O 1
ATOM 542 N N . ALA A 1 74 ? 14.608 34.898 0.666 1.00 43.06 74 ALA A N 1
ATOM 543 C CA . ALA A 1 74 ? 14.079 34.932 -0.688 1.00 43.06 74 ALA A CA 1
ATOM 544 C C . ALA A 1 74 ? 14.371 33.646 -1.489 1.00 43.06 74 ALA A C 1
ATOM 546 O O . ALA A 1 74 ? 15.465 33.084 -1.367 1.00 43.06 74 ALA A O 1
ATOM 547 N N . PRO A 1 75 ? 13.431 33.186 -2.337 1.00 38.53 75 PRO A N 1
ATOM 548 C CA . PRO A 1 75 ? 13.667 32.023 -3.172 1.00 38.53 75 PRO A CA 1
ATOM 549 C C . PRO A 1 75 ? 14.836 32.311 -4.116 1.00 38.53 75 PRO A C 1
ATOM 551 O O . PRO A 1 75 ? 14.801 33.247 -4.914 1.00 38.53 75 PRO A O 1
ATOM 554 N N . ALA A 1 76 ? 15.882 31.493 -4.014 1.00 42.38 76 ALA A N 1
ATOM 555 C CA . ALA A 1 76 ? 16.932 31.442 -5.012 1.00 42.38 76 ALA A CA 1
ATOM 556 C C . ALA A 1 76 ? 16.291 31.072 -6.357 1.00 42.38 76 ALA A C 1
ATOM 558 O O . ALA A 1 76 ? 15.828 29.947 -6.549 1.00 42.38 76 ALA A O 1
ATOM 559 N N . SER A 1 77 ? 16.243 32.035 -7.277 1.00 41.97 77 SER A N 1
ATOM 560 C CA . SER A 1 77 ? 15.893 31.797 -8.672 1.00 41.97 77 SER A CA 1
ATOM 561 C C . SER A 1 77 ? 16.890 30.808 -9.267 1.00 41.97 77 SER A C 1
ATOM 563 O O . SER A 1 77 ? 18.031 31.158 -9.568 1.00 41.97 77 SER A O 1
ATOM 565 N N . PHE A 1 78 ? 16.467 29.559 -9.435 1.00 36.50 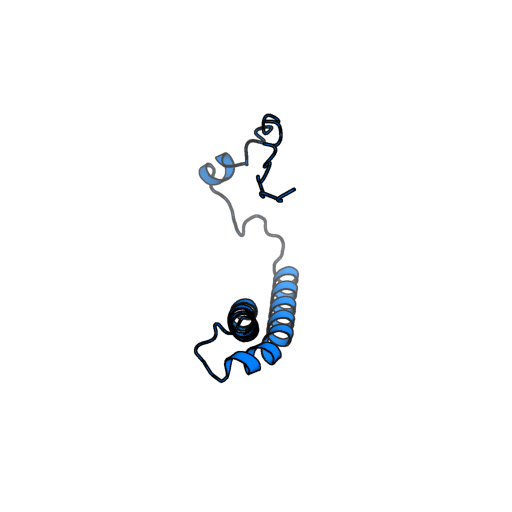78 PHE A N 1
ATOM 566 C CA . PHE A 1 78 ? 17.208 28.569 -10.203 1.00 36.50 78 PHE A CA 1
ATOM 567 C C . PHE A 1 78 ? 16.974 28.866 -11.691 1.00 36.50 78 PHE A C 1
ATOM 569 O O . PHE A 1 78 ? 16.032 28.363 -12.298 1.00 36.50 78 PHE A O 1
ATOM 576 N N . SER A 1 79 ? 17.790 29.749 -12.273 1.00 39.00 79 SER A N 1
ATOM 577 C CA . SER A 1 79 ? 17.811 29.951 -13.724 1.00 39.00 79 SER A CA 1
ATOM 578 C C . SER A 1 79 ? 18.708 28.882 -14.340 1.00 39.00 79 SER A C 1
ATOM 580 O O . SER A 1 79 ? 19.933 29.010 -14.371 1.00 39.00 79 SER A O 1
ATOM 582 N N . ALA A 1 80 ? 18.092 27.775 -14.753 1.00 40.97 80 ALA A N 1
ATOM 583 C CA . ALA A 1 80 ? 18.740 26.757 -15.561 1.00 40.97 80 ALA A CA 1
ATOM 584 C C . ALA A 1 80 ? 19.020 27.347 -16.951 1.00 40.97 80 ALA A C 1
ATOM 586 O O . ALA A 1 80 ? 18.104 27.562 -17.742 1.00 40.97 80 ALA A O 1
ATOM 587 N N . ALA A 1 81 ? 20.290 27.631 -17.231 1.00 38.41 81 ALA A N 1
ATOM 588 C CA . ALA A 1 81 ? 20.748 27.940 -18.574 1.00 38.41 81 ALA A CA 1
ATOM 589 C C . ALA A 1 81 ? 20.626 26.678 -19.441 1.00 38.41 81 ALA A C 1
ATOM 591 O O . ALA A 1 81 ? 21.306 25.681 -19.194 1.00 38.41 81 ALA A O 1
ATOM 592 N N . LEU A 1 82 ? 19.759 26.735 -20.448 1.00 36.03 82 LEU A N 1
ATOM 593 C CA . LEU A 1 82 ? 19.701 25.785 -21.555 1.00 36.03 82 LEU A CA 1
ATOM 594 C C . LEU A 1 82 ? 20.067 26.565 -22.829 1.00 36.03 82 LEU A C 1
ATOM 596 O O . LEU A 1 82 ? 19.521 27.653 -23.029 1.00 36.03 82 LEU A O 1
ATOM 600 N N . PRO A 1 83 ? 21.022 26.089 -23.645 1.00 44.56 83 PRO A N 1
ATOM 601 C CA . PRO A 1 83 ? 21.440 26.791 -24.847 1.00 44.56 83 PRO A CA 1
ATOM 602 C C . PRO A 1 83 ? 20.481 26.445 -25.987 1.00 44.56 83 PRO A C 1
ATOM 604 O O . PRO A 1 83 ? 20.379 25.282 -26.359 1.00 44.56 83 PRO A O 1
ATOM 607 N N . GLU A 1 84 ? 19.822 27.443 -26.568 1.00 38.91 84 GLU A N 1
ATOM 608 C CA . GLU A 1 84 ? 19.122 27.282 -27.844 1.00 38.91 84 GLU A CA 1
ATOM 609 C C . GLU A 1 84 ? 19.782 28.186 -28.887 1.00 38.91 84 GLU A C 1
ATOM 611 O O . GLU A 1 84 ? 19.962 29.389 -28.691 1.00 38.91 84 GLU A O 1
ATOM 616 N N . LEU A 1 85 ? 20.217 27.523 -29.955 1.00 42.22 85 LEU A N 1
ATOM 617 C CA . LEU A 1 85 ? 20.909 28.039 -31.125 1.00 42.22 85 LEU A CA 1
ATOM 618 C C . LEU A 1 85 ? 19.965 28.884 -31.990 1.00 42.22 85 LEU A C 1
ATOM 620 O O . LEU A 1 85 ? 18.854 28.455 -32.301 1.00 42.22 85 LEU A O 1
ATOM 624 N N . GLY A 1 86 ? 20.463 30.034 -32.442 1.00 42.16 86 GLY A N 1
ATOM 625 C CA . GLY A 1 86 ? 19.890 30.868 -33.497 1.00 42.16 86 GLY A CA 1
ATOM 626 C C . GLY A 1 86 ? 20.948 31.806 -34.043 1.00 42.16 86 GLY A C 1
ATOM 627 O O . GLY A 1 86 ? 21.399 32.666 -33.256 1.00 42.16 86 GLY A O 1
#

pLDDT: mean 74.28, std 22.48, range [36.03, 98.19]

Foldseek 3Di:
DLVVLVVLCVCVVVVNHPDPCSVVSVVVNVVVVVVVVVVVVVVVVVDDPPVPVDPDDPVRVVPDPPPDPDDPDDDDPPPDDDDDDD

Organism: NCBI:txid62062

Radius of gyration: 23.58 Å; chains: 1; bounding box: 32×47×65 Å

Secondary structure (DSSP, 8-state):
-HHHHHHHHHHHHTT--SSTTGGGGHHHHHHHHHHHHHHHHHHHHHS---TTTT---HHHHTTS----------------------

Sequence (86 aa):
MAGIAQVIYVRHLLGNASAPNASQFGQSVEPLAQVGLQIAESLSRSVPADARLFLQTAKGQAHAPLGHRVHETAPASFSAALPELG